Protein AF-A0A7X0GW29-F1 (afdb_monomer)

Structure (mmCIF, N/CA/C/O backbone):
data_AF-A0A7X0GW29-F1
#
_entry.id   AF-A0A7X0GW29-F1
#
loop_
_atom_site.group_PDB
_atom_site.id
_atom_site.type_symbol
_atom_site.label_atom_id
_atom_site.label_alt_id
_atom_site.label_comp_id
_atom_site.label_asym_id
_atom_site.label_entity_id
_atom_site.label_seq_id
_atom_site.pdbx_PDB_ins_code
_atom_site.Cartn_x
_atom_site.Cartn_y
_atom_site.Cartn_z
_atom_site.occupancy
_atom_site.B_iso_or_equiv
_atom_site.auth_seq_id
_atom_site.auth_comp_id
_atom_site.auth_asym_id
_atom_site.auth_atom_id
_atom_site.pdbx_PDB_model_num
ATOM 1 N N . MET A 1 1 ? 12.034 7.844 -30.783 1.00 36.47 1 MET A N 1
ATOM 2 C CA . MET A 1 1 ? 11.789 7.696 -29.331 1.00 36.47 1 MET A CA 1
ATOM 3 C C . MET A 1 1 ? 10.974 6.433 -29.122 1.00 36.47 1 MET A C 1
ATOM 5 O O . MET A 1 1 ? 9.796 6.404 -29.454 1.00 36.47 1 MET A O 1
ATOM 9 N N . THR A 1 2 ? 11.634 5.361 -28.705 1.00 34.22 2 THR A N 1
ATOM 10 C CA . THR A 1 2 ? 11.074 4.007 -28.682 1.00 34.22 2 THR A CA 1
ATOM 11 C C . THR A 1 2 ? 10.201 3.845 -27.440 1.00 34.22 2 THR A C 1
ATOM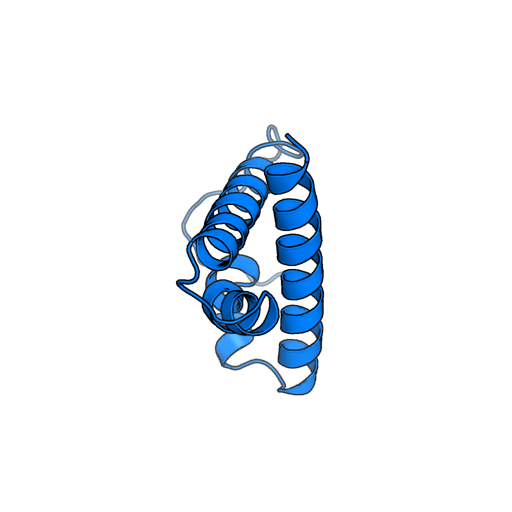 13 O O . THR A 1 2 ? 10.707 3.830 -26.322 1.00 34.22 2 THR A O 1
ATOM 16 N N . ARG A 1 3 ? 8.877 3.791 -27.625 1.00 45.25 3 ARG A N 1
ATOM 17 C CA . ARG A 1 3 ? 7.924 3.454 -26.560 1.00 45.25 3 ARG A CA 1
ATOM 18 C C . ARG A 1 3 ? 8.070 1.963 -26.267 1.00 45.25 3 ARG A C 1
ATOM 20 O O . ARG A 1 3 ? 7.743 1.145 -27.121 1.00 45.25 3 ARG A O 1
ATOM 27 N N . LEU A 1 4 ? 8.602 1.621 -25.097 1.00 41.97 4 LEU A N 1
ATOM 28 C CA . LEU A 1 4 ? 8.650 0.235 -24.636 1.00 41.97 4 LEU A CA 1
ATOM 29 C C . LEU A 1 4 ? 7.211 -0.243 -24.361 1.00 41.97 4 LEU A C 1
ATOM 31 O O . LEU A 1 4 ? 6.466 0.474 -23.686 1.00 41.97 4 LEU A O 1
ATOM 35 N N . PRO A 1 5 ? 6.790 -1.402 -24.896 1.00 38.22 5 PRO A N 1
ATOM 36 C CA . PRO A 1 5 ? 5.475 -1.956 -24.615 1.00 38.22 5 PRO A CA 1
ATOM 37 C C . PRO A 1 5 ? 5.416 -2.416 -23.157 1.00 38.22 5 PRO A C 1
ATOM 39 O O . PRO A 1 5 ? 6.345 -3.038 -22.645 1.00 38.22 5 PRO A O 1
ATOM 42 N N . ILE A 1 6 ? 4.307 -2.108 -22.489 1.00 46.44 6 ILE A N 1
ATOM 43 C CA . ILE A 1 6 ? 3.986 -2.671 -21.180 1.00 46.44 6 ILE A CA 1
ATOM 44 C C . ILE A 1 6 ? 3.674 -4.150 -21.425 1.00 46.44 6 ILE A C 1
ATOM 46 O O . ILE A 1 6 ? 2.635 -4.485 -21.989 1.00 46.44 6 ILE A O 1
ATOM 50 N N . ILE A 1 7 ? 4.616 -5.025 -21.070 1.00 47.16 7 ILE A N 1
ATOM 51 C CA . ILE A 1 7 ? 4.426 -6.476 -21.068 1.00 47.16 7 ILE A CA 1
ATOM 52 C C . ILE A 1 7 ? 3.620 -6.815 -19.815 1.00 47.16 7 ILE A C 1
ATOM 54 O O . ILE A 1 7 ? 4.164 -7.148 -18.770 1.00 47.16 7 ILE A O 1
ATOM 58 N N . ASP A 1 8 ? 2.310 -6.673 -19.932 1.00 47.75 8 ASP A N 1
ATOM 59 C CA . ASP A 1 8 ? 1.347 -7.507 -19.228 1.00 47.75 8 ASP A CA 1
ATOM 60 C C . ASP A 1 8 ? 0.122 -7.558 -20.141 1.00 47.75 8 ASP A C 1
ATOM 62 O O . ASP A 1 8 ? -0.354 -6.511 -20.576 1.00 47.75 8 ASP A O 1
ATOM 66 N N . GLY A 1 9 ? -0.303 -8.756 -20.544 1.00 42.84 9 GLY A N 1
ATOM 67 C CA . GLY A 1 9 ? -1.140 -9.038 -21.723 1.00 42.84 9 GLY A CA 1
ATOM 68 C C . GLY A 1 9 ? -2.584 -8.512 -21.714 1.00 42.84 9 GLY A C 1
ATOM 69 O O . GLY A 1 9 ? -3.480 -9.194 -22.201 1.00 42.84 9 GLY A O 1
ATOM 70 N N . ALA A 1 10 ? -2.842 -7.321 -21.183 1.00 46.72 10 ALA A N 1
ATOM 71 C CA . ALA A 1 10 ? -4.091 -6.599 -21.345 1.00 46.72 10 ALA A CA 1
ATOM 72 C C . ALA A 1 10 ? -3.877 -5.428 -22.311 1.00 46.72 10 ALA A C 1
ATOM 74 O O . ALA A 1 10 ? -3.240 -4.425 -21.986 1.00 46.72 10 ALA A O 1
ATOM 75 N N . THR A 1 11 ? -4.427 -5.565 -23.515 1.00 42.88 11 THR A N 1
ATOM 76 C CA . THR A 1 11 ? -4.457 -4.525 -24.542 1.00 42.88 11 THR A CA 1
ATOM 77 C C . THR A 1 11 ? -5.089 -3.255 -23.969 1.00 42.88 11 THR A C 1
ATOM 79 O O . THR A 1 11 ? -6.211 -3.280 -23.463 1.00 42.88 11 THR A O 1
ATOM 82 N N . PHE A 1 12 ? -4.359 -2.142 -24.023 1.00 45.59 12 PHE A N 1
ATOM 83 C CA . PHE A 1 12 ? -4.865 -0.837 -23.611 1.00 45.59 12 PHE A CA 1
ATOM 84 C C . PHE A 1 12 ? -5.977 -0.395 -24.572 1.00 45.59 12 PHE A C 1
ATOM 86 O O . PHE A 1 12 ? -5.713 -0.140 -25.746 1.00 45.59 12 PHE A O 1
ATOM 93 N N . ASP A 1 13 ? -7.212 -0.326 -24.072 1.00 46.19 13 ASP A N 1
ATOM 94 C CA . ASP A 1 13 ? -8.376 0.145 -24.825 1.00 46.19 13 ASP A CA 1
ATOM 95 C C . ASP A 1 13 ? -8.590 1.656 -24.586 1.00 46.19 13 ASP A C 1
ATOM 97 O O . ASP A 1 13 ? -8.957 2.061 -23.474 1.00 46.19 13 ASP A O 1
ATOM 101 N N . PRO A 1 14 ? -8.381 2.510 -25.604 1.00 47.38 14 PRO A N 1
ATOM 102 C CA . PRO A 1 14 ? -8.525 3.958 -25.484 1.00 47.38 14 PRO A CA 1
ATOM 103 C C . PRO A 1 14 ? -9.977 4.419 -25.261 1.00 47.38 14 PRO A C 1
ATOM 105 O O . PRO A 1 14 ? -10.178 5.541 -24.801 1.00 47.38 14 PRO A O 1
ATOM 108 N N . ALA A 1 15 ? -10.995 3.581 -25.502 1.00 49.72 15 ALA A N 1
ATOM 109 C CA . ALA A 1 15 ? -12.388 3.906 -25.168 1.00 49.72 15 ALA A CA 1
ATOM 110 C C . ALA A 1 15 ? -12.657 3.868 -23.650 1.00 49.72 15 ALA A C 1
ATOM 112 O O . ALA A 1 15 ? -13.634 4.436 -23.161 1.00 49.72 15 ALA A O 1
ATOM 113 N N . LYS A 1 16 ? -11.761 3.233 -22.885 1.00 46.41 16 LYS A N 1
ATOM 114 C CA . LYS A 1 16 ? -11.778 3.166 -21.420 1.00 46.41 16 LYS A CA 1
ATOM 115 C C . LYS A 1 16 ? -10.782 4.130 -20.770 1.00 46.41 16 LYS A C 1
ATOM 117 O O . LYS A 1 16 ? -10.397 3.905 -19.622 1.00 46.41 16 LYS A O 1
ATOM 122 N N . ALA A 1 17 ? -10.393 5.206 -21.456 1.00 45.59 17 ALA A N 1
ATOM 123 C CA . ALA A 1 17 ? -9.397 6.198 -21.025 1.00 45.59 17 ALA A CA 1
ATOM 124 C C . ALA A 1 17 ? -9.742 7.009 -19.746 1.00 45.59 17 ALA A C 1
ATOM 126 O O . ALA A 1 17 ? -9.233 8.107 -19.550 1.00 45.59 17 ALA A O 1
ATOM 127 N N . GLY A 1 18 ? -10.554 6.461 -18.837 1.00 49.34 18 GLY A N 1
ATOM 128 C CA . GLY A 1 18 ? -10.729 6.982 -17.484 1.00 49.34 18 GLY A CA 1
ATOM 129 C C . GLY A 1 18 ? -11.365 6.038 -16.455 1.00 49.34 18 GLY A C 1
ATOM 130 O O . GLY A 1 18 ? -11.862 6.564 -15.468 1.00 49.34 18 GLY A 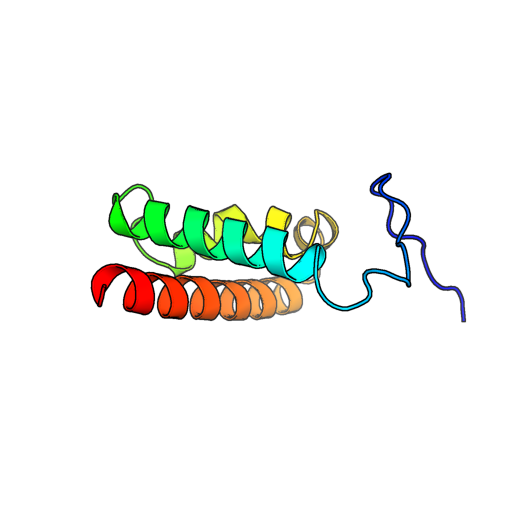O 1
ATOM 131 N N . ARG A 1 19 ? -11.464 4.702 -16.656 1.00 49.59 19 ARG A N 1
ATOM 132 C CA . ARG A 1 19 ? -12.220 3.844 -15.695 1.00 49.59 19 ARG A CA 1
ATOM 133 C C . ARG A 1 19 ? -11.665 2.469 -15.245 1.00 49.59 19 ARG A C 1
ATOM 135 O O . ARG A 1 19 ? -11.954 2.115 -14.114 1.00 49.59 19 ARG A O 1
ATOM 142 N N . PRO A 1 20 ? -10.839 1.685 -15.965 1.00 49.78 20 PRO A N 1
ATOM 143 C CA . PRO A 1 20 ? -10.407 0.367 -15.465 1.00 49.78 20 PRO A CA 1
ATOM 144 C C . PRO A 1 20 ? -9.114 0.409 -14.634 1.00 49.78 20 PRO A C 1
ATOM 146 O O . PRO A 1 20 ? -8.914 -0.431 -13.756 1.00 49.78 20 PRO A O 1
ATOM 149 N N . PHE A 1 21 ? -8.222 1.368 -14.905 1.00 52.88 21 PHE A N 1
ATOM 150 C CA . PHE A 1 21 ? -6.987 1.536 -14.133 1.00 52.88 21 PHE A CA 1
ATOM 151 C C . PHE A 1 21 ? -7.290 2.120 -12.749 1.00 52.88 21 PHE A C 1
ATOM 153 O O . PHE A 1 21 ? -6.782 1.610 -11.756 1.00 52.88 21 PHE A O 1
ATOM 160 N N . ASP A 1 22 ? -8.190 3.105 -12.677 1.00 63.88 22 ASP A N 1
ATOM 161 C CA . ASP A 1 22 ? -8.630 3.708 -11.416 1.00 63.88 22 ASP A CA 1
ATOM 162 C C . ASP A 1 22 ? -9.414 2.734 -10.531 1.00 63.88 22 ASP A C 1
ATOM 164 O O . ASP A 1 22 ? -9.194 2.721 -9.326 1.00 63.88 22 ASP A O 1
ATOM 168 N N . GLU A 1 23 ? -10.262 1.865 -11.093 1.00 70.75 23 GLU A N 1
ATOM 169 C CA . GLU A 1 23 ? -10.975 0.840 -10.312 1.00 70.75 23 GLU A CA 1
ATOM 170 C C . GLU A 1 23 ? -10.025 -0.210 -9.726 1.00 70.75 23 GLU A C 1
ATOM 172 O O . GLU A 1 23 ? -10.120 -0.543 -8.544 1.00 70.75 23 GLU A O 1
ATOM 177 N N . ARG A 1 24 ? -9.062 -0.706 -10.517 1.00 76.31 24 ARG A N 1
ATOM 178 C CA . ARG A 1 24 ? -8.030 -1.632 -10.017 1.00 76.31 24 ARG A CA 1
ATOM 179 C C . ARG A 1 24 ? -7.161 -0.983 -8.947 1.00 76.31 24 ARG A C 1
ATOM 181 O O . ARG A 1 24 ? -6.808 -1.629 -7.964 1.00 76.31 24 ARG A O 1
ATOM 188 N N . LEU A 1 25 ? -6.825 0.287 -9.137 1.00 80.75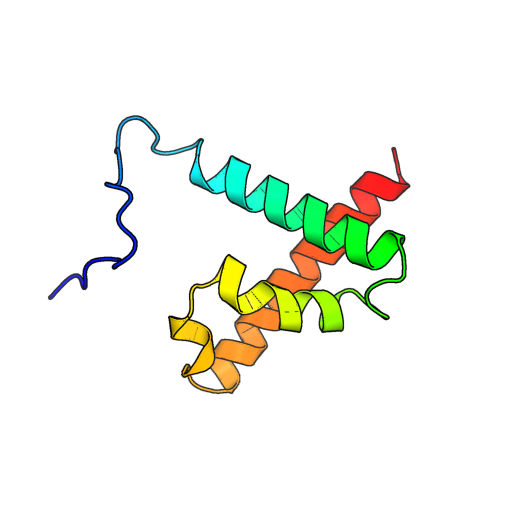 25 LEU A N 1
ATOM 189 C CA . LEU A 1 25 ? -6.020 1.052 -8.199 1.00 80.75 25 LEU A CA 1
ATOM 190 C C . LEU A 1 25 ? -6.788 1.358 -6.907 1.00 80.75 25 LEU A C 1
ATOM 192 O O . LEU A 1 25 ? -6.221 1.232 -5.830 1.00 80.75 25 LEU A O 1
ATOM 196 N N . ALA A 1 26 ? -8.079 1.676 -7.000 1.00 82.81 26 ALA A N 1
ATOM 197 C CA . ALA A 1 26 ? -8.954 1.857 -5.847 1.00 82.81 26 ALA A CA 1
ATOM 198 C C . ALA A 1 26 ? -9.150 0.546 -5.073 1.00 82.81 26 ALA A C 1
ATOM 200 O O . ALA A 1 26 ? -9.097 0.552 -3.847 1.00 82.81 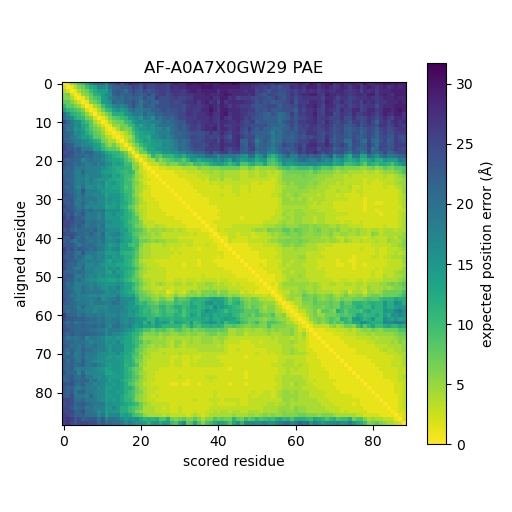26 ALA A O 1
ATOM 201 N N . ALA A 1 27 ? -9.296 -0.585 -5.773 1.00 85.94 27 ALA A N 1
ATOM 202 C CA . ALA A 1 27 ? -9.354 -1.903 -5.146 1.00 85.94 27 ALA A CA 1
ATOM 203 C C . ALA A 1 27 ? -8.042 -2.253 -4.420 1.00 85.94 27 ALA A C 1
ATOM 205 O O . ALA A 1 27 ? -8.086 -2.792 -3.318 1.00 85.94 27 ALA A O 1
ATOM 206 N N . LEU A 1 28 ? -6.885 -1.904 -4.997 1.00 87.88 28 LEU A N 1
ATOM 207 C CA . LEU A 1 28 ? -5.583 -2.034 -4.333 1.00 87.88 28 LEU A CA 1
ATOM 208 C C . LEU A 1 28 ? -5.466 -1.116 -3.111 1.00 87.88 28 LEU A C 1
ATOM 210 O O . LEU A 1 28 ? -4.999 -1.563 -2.065 1.00 87.88 28 LEU A O 1
ATOM 214 N N . ASP A 1 29 ? -5.915 0.139 -3.226 1.00 87.81 29 ASP A N 1
ATOM 215 C CA . ASP A 1 29 ? -5.933 1.089 -2.111 1.00 87.81 29 ASP A CA 1
ATOM 216 C C . ASP A 1 29 ? -6.812 0.549 -0.964 1.00 87.81 29 ASP A C 1
ATOM 218 O O . ASP A 1 29 ? -6.419 0.630 0.199 1.00 87.81 29 ASP A O 1
ATOM 222 N N . ASP A 1 30 ? -7.968 -0.046 -1.282 1.00 90.50 30 ASP A N 1
ATOM 223 C CA . ASP A 1 30 ? -8.868 -0.687 -0.318 1.00 90.50 30 ASP A CA 1
ATOM 224 C C . ASP A 1 30 ? -8.264 -1.937 0.323 1.00 90.50 30 ASP A C 1
ATOM 226 O O . ASP A 1 30 ? -8.309 -2.082 1.545 1.00 90.50 30 ASP A O 1
ATOM 230 N N . GLU A 1 31 ? -7.688 -2.835 -0.476 1.00 92.25 31 GLU A N 1
ATOM 231 C CA . GLU A 1 31 ? -7.043 -4.060 0.002 1.00 92.25 31 GLU A CA 1
ATOM 232 C C . GLU A 1 31 ? -5.901 -3.729 0.972 1.00 92.25 31 GLU A C 1
ATOM 234 O O . GLU A 1 31 ? -5.853 -4.242 2.093 1.00 92.25 31 GLU A O 1
ATOM 239 N N . ALA A 1 32 ? -5.019 -2.809 0.579 1.00 91.38 32 ALA A N 1
ATOM 240 C CA . ALA A 1 32 ? -3.877 -2.408 1.384 1.00 91.38 32 ALA A CA 1
ATOM 241 C C . ALA A 1 32 ? -4.296 -1.635 2.646 1.00 91.38 32 ALA A C 1
ATOM 243 O O . ALA A 1 32 ? -3.762 -1.889 3.727 1.00 91.38 32 ALA A O 1
ATOM 244 N N . ALA A 1 33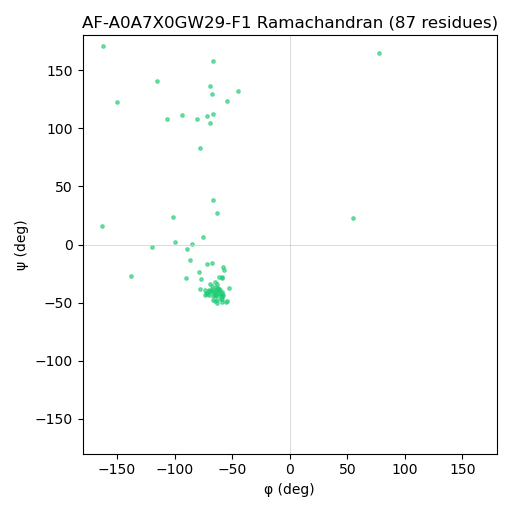 ? -5.281 -0.735 2.551 1.00 91.50 33 ALA A N 1
ATOM 245 C CA . ALA A 1 33 ? -5.809 -0.026 3.715 1.00 91.50 33 ALA A CA 1
ATOM 246 C C . ALA A 1 33 ? -6.475 -0.982 4.714 1.00 91.50 33 ALA A C 1
ATOM 248 O O . ALA A 1 33 ? -6.227 -0.881 5.917 1.00 91.50 33 ALA A O 1
ATOM 249 N N . ARG A 1 34 ? -7.265 -1.951 4.233 1.00 91.44 34 ARG A N 1
ATOM 250 C CA . ARG A 1 34 ? -7.876 -2.986 5.079 1.00 91.44 34 ARG A CA 1
ATOM 251 C C . ARG A 1 34 ? -6.834 -3.868 5.748 1.00 91.44 34 ARG A C 1
ATOM 253 O O . ARG A 1 34 ? -7.003 -4.179 6.919 1.00 91.44 34 ARG A O 1
ATOM 260 N N . ALA A 1 35 ? -5.746 -4.219 5.064 1.00 91.88 35 ALA A N 1
ATOM 261 C CA . ALA A 1 35 ? -4.662 -4.995 5.663 1.00 91.88 35 ALA A CA 1
ATOM 262 C C . ALA A 1 35 ? -3.974 -4.246 6.824 1.00 91.88 35 ALA A C 1
ATOM 264 O O . ALA A 1 35 ? -3.587 -4.862 7.817 1.00 91.88 35 ALA A O 1
ATOM 265 N N . VAL A 1 36 ? -3.866 -2.914 6.746 1.00 91.69 36 VAL A N 1
ATOM 266 C CA . VAL A 1 36 ? -3.390 -2.089 7.872 1.00 91.69 36 VAL A CA 1
ATOM 267 C C . VAL A 1 36 ? -4.426 -2.043 9.001 1.00 91.69 36 VAL A C 1
ATOM 269 O O . VAL A 1 36 ? -4.061 -2.190 10.162 1.00 91.69 36 VAL A O 1
ATOM 272 N N . ILE A 1 37 ? -5.717 -1.876 8.689 1.00 91.00 37 ILE A N 1
ATOM 273 C CA . ILE A 1 37 ? -6.802 -1.858 9.694 1.00 91.00 37 ILE A CA 1
ATOM 274 C C . ILE A 1 37 ? -6.910 -3.205 10.422 1.00 91.00 37 ILE A C 1
ATOM 276 O O . ILE A 1 37 ? -7.098 -3.243 11.634 1.00 91.00 37 ILE A O 1
ATOM 280 N N . ALA A 1 38 ? -6.741 -4.310 9.697 1.00 92.00 38 ALA A N 1
ATOM 281 C CA . ALA A 1 38 ? -6.754 -5.669 10.227 1.00 92.00 38 ALA A CA 1
ATOM 282 C C . ALA A 1 38 ? -5.469 -6.041 10.996 1.00 92.00 38 ALA A C 1
ATOM 284 O O . ALA A 1 38 ? -5.299 -7.204 11.356 1.00 92.00 38 ALA A O 1
ATOM 285 N N . ASN A 1 39 ? -4.551 -5.091 11.222 1.00 90.19 39 ASN A N 1
ATOM 286 C CA . ASN A 1 39 ? -3.239 -5.307 11.843 1.00 90.19 39 ASN A CA 1
ATOM 287 C C . ASN A 1 39 ? -2.380 -6.3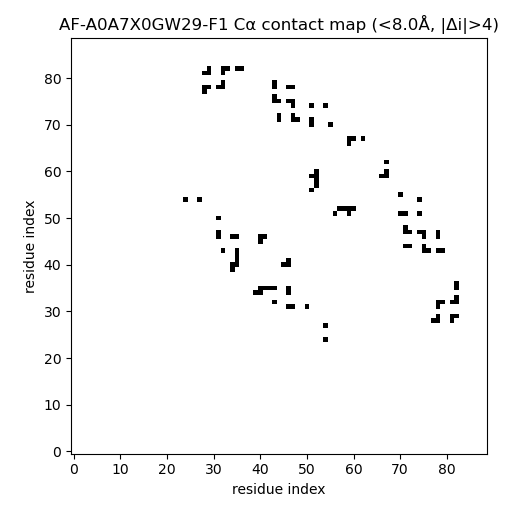88 11.153 1.00 90.19 39 ASN A C 1
ATOM 289 O O . ASN A 1 39 ? -1.471 -6.941 11.767 1.00 90.19 39 ASN A O 1
ATOM 293 N N . THR A 1 40 ? -2.625 -6.686 9.870 1.00 94.00 40 THR A N 1
ATOM 294 C CA . THR A 1 40 ? -1.758 -7.575 9.075 1.00 94.00 40 THR A CA 1
ATOM 295 C C . THR A 1 40 ? -0.395 -6.927 8.829 1.00 94.00 40 THR A C 1
ATOM 297 O O . THR A 1 40 ? 0.631 -7.601 8.850 1.00 94.00 40 THR A O 1
ATOM 300 N N . PHE A 1 41 ? -0.378 -5.605 8.637 1.00 92.25 41 PHE A N 1
ATOM 301 C CA . PHE A 1 41 ? 0.841 -4.803 8.579 1.00 92.25 41 PHE A CA 1
ATOM 302 C C . PHE A 1 41 ? 0.882 -3.824 9.750 1.00 92.25 41 PHE A C 1
ATOM 304 O O . PHE A 1 41 ? -0.126 -3.199 10.072 1.00 92.25 41 PHE A O 1
ATOM 311 N N . ALA A 1 42 ? 2.068 -3.634 10.336 1.00 87.56 42 ALA A N 1
ATOM 312 C CA . ALA A 1 42 ? 2.260 -2.749 11.487 1.00 87.56 42 ALA A CA 1
ATOM 313 C C . ALA A 1 42 ? 1.920 -1.274 11.195 1.00 87.56 42 ALA A C 1
ATOM 315 O O . ALA A 1 42 ? 1.577 -0.522 12.103 1.00 87.56 42 ALA A O 1
ATOM 316 N N . ASN A 1 43 ? 2.058 -0.830 9.941 1.00 89.12 43 ASN A N 1
ATOM 317 C CA . ASN A 1 43 ? 1.754 0.533 9.507 1.00 89.12 43 ASN A CA 1
ATOM 318 C C . ASN A 1 43 ? 1.584 0.612 7.976 1.00 89.12 43 ASN A C 1
ATOM 320 O O . ASN A 1 43 ? 1.908 -0.328 7.243 1.00 89.12 43 ASN A O 1
ATOM 324 N N . SER A 1 44 ? 1.120 1.768 7.488 1.00 88.38 44 SER A N 1
ATOM 325 C CA . SER A 1 44 ? 0.937 2.049 6.055 1.00 88.38 44 SER A CA 1
ATOM 326 C C . SER A 1 44 ? 2.225 1.920 5.240 1.00 88.38 44 SER A C 1
ATOM 328 O O . SER A 1 44 ? 2.169 1.585 4.060 1.00 88.38 44 SER A O 1
ATOM 330 N N . ARG A 1 45 ? 3.391 2.151 5.854 1.00 90.88 45 ARG A N 1
ATOM 331 C CA . ARG A 1 45 ? 4.691 2.057 5.184 1.00 90.88 45 ARG A CA 1
ATOM 332 C C . ARG A 1 45 ? 5.086 0.612 4.887 1.00 90.88 45 ARG A C 1
ATOM 334 O O . ARG A 1 45 ? 5.576 0.335 3.795 1.00 90.88 45 ARG A O 1
ATOM 341 N N . GLU A 1 46 ? 4.869 -0.307 5.825 1.00 90.62 46 GLU A N 1
ATOM 342 C CA . GLU A 1 46 ? 5.102 -1.740 5.609 1.00 90.62 46 GLU A CA 1
ATOM 343 C C . GLU A 1 46 ? 4.131 -2.304 4.567 1.00 90.62 46 GLU A C 1
ATOM 345 O O . GLU A 1 46 ? 4.559 -3.005 3.649 1.00 90.62 46 GLU A O 1
ATOM 350 N N . ALA A 1 47 ? 2.858 -1.899 4.620 1.00 91.25 47 ALA A N 1
ATOM 351 C CA . ALA A 1 47 ? 1.904 -2.221 3.562 1.00 91.25 47 ALA A CA 1
ATOM 352 C C . ALA A 1 47 ? 2.380 -1.674 2.201 1.00 91.25 47 ALA A C 1
ATOM 354 O O . ALA A 1 47 ? 2.444 -2.412 1.222 1.00 91.25 47 ALA A O 1
ATOM 355 N N . ALA A 1 48 ? 2.821 -0.416 2.126 1.00 89.50 48 ALA A N 1
ATOM 356 C CA . ALA A 1 48 ? 3.311 0.171 0.880 1.00 89.50 48 ALA A CA 1
ATOM 357 C C . ALA A 1 48 ? 4.500 -0.594 0.285 1.00 89.50 48 ALA A C 1
ATOM 359 O O . ALA A 1 48 ? 4.519 -0.844 -0.917 1.00 89.50 48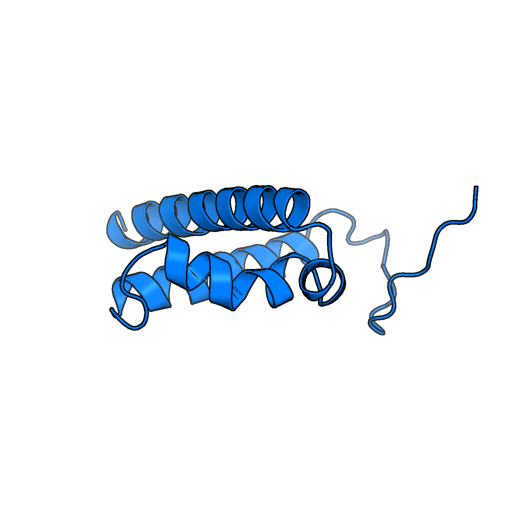 ALA A O 1
ATOM 360 N N . LYS A 1 49 ? 5.468 -1.017 1.108 1.00 89.75 49 LYS A N 1
ATOM 361 C CA . LYS A 1 49 ? 6.599 -1.847 0.656 1.00 89.75 49 LYS A CA 1
ATOM 362 C C . LYS A 1 49 ? 6.143 -3.179 0.066 1.00 89.75 49 LYS A C 1
ATOM 364 O O . LYS A 1 49 ? 6.729 -3.618 -0.919 1.00 89.75 49 LYS A O 1
ATOM 369 N N . HIS A 1 50 ? 5.128 -3.804 0.657 1.00 90.06 50 HIS A N 1
ATOM 370 C CA . HIS A 1 50 ? 4.590 -5.079 0.190 1.00 90.06 50 HIS A CA 1
ATOM 371 C C . HIS A 1 50 ? 3.804 -4.921 -1.120 1.00 90.06 50 HIS A C 1
ATOM 373 O O . HIS A 1 50 ? 3.949 -5.714 -2.046 1.00 90.06 50 HIS A O 1
ATOM 379 N N . PHE A 1 51 ? 2.994 -3.867 -1.232 1.00 87.44 51 PHE A N 1
ATOM 380 C CA . PHE A 1 51 ? 2.134 -3.650 -2.394 1.00 87.44 51 PHE A CA 1
ATOM 381 C C . PHE A 1 51 ? 2.815 -2.900 -3.549 1.00 87.44 51 PHE A C 1
ATOM 383 O O . PHE A 1 51 ? 2.283 -2.924 -4.656 1.00 87.44 51 PHE A O 1
ATOM 390 N N . VAL A 1 52 ? 3.985 -2.272 -3.358 1.00 83.50 52 VAL A N 1
ATOM 391 C CA . VAL A 1 52 ? 4.633 -1.427 -4.387 1.00 83.50 52 VAL A CA 1
ATOM 392 C C . VAL A 1 52 ? 4.804 -2.135 -5.736 1.00 83.50 52 VAL A C 1
ATOM 394 O O . VAL A 1 52 ? 4.569 -1.515 -6.771 1.00 83.50 52 VAL A O 1
ATOM 397 N N . GLY A 1 53 ? 5.112 -3.438 -5.739 1.00 79.31 53 GLY A N 1
ATOM 398 C CA . GLY A 1 53 ? 5.223 -4.234 -6.967 1.00 79.31 53 GLY A CA 1
ATOM 399 C C . GLY A 1 53 ? 3.895 -4.379 -7.720 1.00 79.31 53 GLY A C 1
ATOM 400 O O . GLY A 1 53 ? 3.880 -4.370 -8.947 1.00 79.31 53 GLY A O 1
ATOM 401 N N . ARG A 1 54 ? 2.758 -4.416 -7.009 1.00 82.31 54 ARG A N 1
ATOM 402 C CA . ARG A 1 54 ? 1.409 -4.414 -7.609 1.00 82.31 54 ARG A CA 1
ATOM 403 C C . ARG A 1 54 ? 0.989 -3.023 -8.096 1.00 82.31 54 ARG A C 1
ATOM 405 O O . ARG A 1 54 ? 0.244 -2.930 -9.064 1.00 82.31 54 ARG A O 1
ATOM 412 N N . TYR A 1 55 ? 1.477 -1.953 -7.463 1.00 76.50 55 TYR A N 1
ATOM 413 C CA . TYR A 1 55 ? 1.191 -0.567 -7.866 1.00 76.50 55 TYR A CA 1
ATOM 414 C C . TYR A 1 55 ? 1.999 -0.098 -9.074 1.00 76.50 55 TYR A C 1
ATOM 416 O O . TYR A 1 55 ? 1.511 0.700 -9.871 1.00 76.50 55 TYR A O 1
ATOM 424 N N . ALA A 1 56 ? 3.261 -0.507 -9.155 1.00 71.62 56 ALA A N 1
ATOM 425 C CA . ALA A 1 56 ? 4.225 0.067 -10.087 1.00 71.62 56 ALA A CA 1
ATOM 426 C C . ALA A 1 56 ? 4.793 -0.968 -11.077 1.00 71.62 56 ALA A C 1
ATOM 428 O O . ALA A 1 56 ? 5.560 -0.613 -11.969 1.00 71.62 56 ALA A O 1
ATOM 429 N N . GLY A 1 57 ? 4.384 -2.233 -10.946 1.00 67.88 57 GLY A N 1
ATOM 430 C CA . GLY A 1 57 ? 4.922 -3.359 -11.701 1.00 67.88 57 GLY A CA 1
ATOM 431 C C . GLY A 1 57 ? 6.280 -3.823 -11.165 1.00 67.88 57 GLY A C 1
ATOM 432 O O . GLY A 1 57 ? 6.965 -3.101 -10.435 1.00 67.88 57 GLY A O 1
ATOM 433 N N . ARG A 1 58 ? 6.705 -5.028 -11.573 1.00 65.00 58 ARG A N 1
ATOM 434 C CA . ARG A 1 58 ? 8.016 -5.594 -11.193 1.00 65.00 58 ARG A CA 1
ATOM 435 C C . ARG A 1 58 ? 9.209 -4.724 -11.595 1.00 65.00 58 ARG A C 1
ATOM 437 O O . ARG A 1 58 ? 10.264 -4.837 -10.993 1.00 65.00 58 ARG A O 1
ATOM 444 N N . ALA A 1 59 ? 9.040 -3.805 -12.547 1.00 63.94 59 ALA A N 1
ATOM 445 C CA . ALA A 1 59 ? 10.083 -2.859 -12.945 1.00 63.94 59 ALA A CA 1
ATOM 446 C C . ALA A 1 59 ? 10.613 -1.997 -11.779 1.00 63.94 59 ALA A C 1
ATOM 448 O O . ALA A 1 59 ? 11.731 -1.500 -11.857 1.00 63.94 59 ALA A O 1
ATOM 449 N N . TYR A 1 60 ? 9.841 -1.833 -10.696 1.00 63.75 60 TYR A N 1
ATOM 450 C CA . TYR A 1 60 ? 10.281 -1.130 -9.485 1.00 63.75 60 TYR A CA 1
ATOM 451 C C . TYR A 1 60 ? 10.966 -2.023 -8.438 1.00 63.75 60 TYR A C 1
ATOM 453 O O . TYR A 1 60 ? 11.432 -1.505 -7.420 1.00 63.75 60 TYR A O 1
ATOM 461 N N . GLU A 1 61 ? 11.034 -3.339 -8.660 1.00 62.50 61 GLU A N 1
ATOM 462 C CA . GLU A 1 61 ? 11.813 -4.262 -7.824 1.00 62.50 61 GLU A CA 1
ATOM 463 C C . GLU A 1 61 ? 13.316 -4.099 -8.092 1.00 62.50 61 GLU A C 1
ATOM 465 O O . GLU A 1 61 ? 14.087 -4.036 -7.136 1.00 62.50 61 GLU A O 1
ATOM 470 N N . ASP A 1 62 ? 13.688 -3.903 -9.362 1.00 67.12 62 ASP A N 1
ATOM 471 C CA . ASP A 1 62 ? 15.065 -3.664 -9.828 1.00 67.12 62 ASP A CA 1
ATOM 472 C C . ASP A 1 62 ? 15.378 -2.176 -10.090 1.00 67.12 62 ASP A C 1
ATOM 474 O O . ASP A 1 62 ? 16.468 -1.828 -10.550 1.00 67.12 62 ASP A O 1
ATOM 478 N N . ALA A 1 63 ? 14.419 -1.277 -9.841 1.00 65.44 63 ALA A N 1
ATOM 479 C CA . ALA A 1 63 ? 14.620 0.155 -10.040 1.00 65.44 63 ALA A CA 1
ATOM 480 C C . ALA A 1 63 ? 15.645 0.734 -9.061 1.00 65.44 63 ALA A C 1
ATOM 482 O O . ALA A 1 63 ? 15.844 0.227 -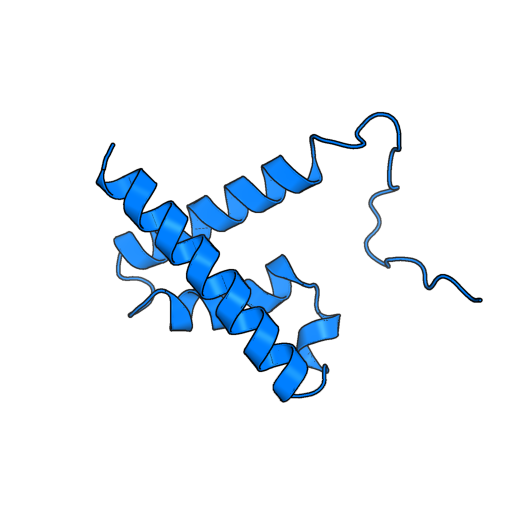7.954 1.00 65.44 63 ALA A O 1
ATOM 483 N N . ASP A 1 64 ? 16.219 1.873 -9.459 1.00 76.38 64 ASP A N 1
ATOM 484 C CA . ASP A 1 64 ? 17.082 2.682 -8.606 1.00 76.38 64 ASP A CA 1
ATOM 485 C C . ASP A 1 64 ? 16.473 2.841 -7.192 1.00 76.38 64 ASP A C 1
ATOM 487 O O . ASP A 1 64 ? 15.273 3.134 -7.055 1.00 76.38 64 ASP A O 1
ATOM 491 N N . PRO A 1 65 ? 17.263 2.631 -6.124 1.00 80.56 65 PRO A N 1
ATOM 492 C CA . PRO A 1 65 ? 16.754 2.623 -4.758 1.00 80.56 65 PRO A CA 1
ATOM 493 C C . PRO A 1 65 ? 16.069 3.936 -4.358 1.00 80.56 65 PRO A C 1
ATOM 495 O O . PRO A 1 65 ? 15.139 3.902 -3.546 1.00 80.56 65 PRO A O 1
ATOM 498 N N . GLU A 1 66 ? 16.456 5.081 -4.927 1.00 81.75 66 GLU A N 1
ATOM 499 C CA . GLU A 1 66 ? 15.781 6.357 -4.683 1.00 81.75 66 GLU A CA 1
ATOM 500 C C . GLU A 1 66 ? 14.427 6.412 -5.395 1.00 81.75 66 GLU A C 1
ATOM 502 O O . GLU A 1 66 ? 13.420 6.773 -4.776 1.00 81.75 66 GLU A O 1
ATOM 507 N N . ALA A 1 67 ? 14.351 5.958 -6.650 1.00 78.69 67 ALA A N 1
ATOM 508 C CA . ALA A 1 67 ? 13.084 5.852 -7.377 1.00 78.69 67 ALA A CA 1
ATOM 509 C C . ALA A 1 67 ? 12.090 4.928 -6.651 1.00 78.69 67 ALA A C 1
ATOM 511 O O . ALA A 1 67 ? 10.905 5.255 -6.503 1.00 78.69 67 ALA A O 1
ATOM 512 N N . ARG A 1 68 ? 12.580 3.806 -6.109 1.00 79.94 68 ARG A N 1
ATOM 513 C CA . ARG A 1 68 ? 11.782 2.885 -5.293 1.00 79.94 68 ARG A CA 1
ATOM 514 C C . ARG A 1 68 ? 11.298 3.537 -3.995 1.00 79.94 68 ARG A C 1
ATOM 516 O O . ARG A 1 68 ? 10.122 3.406 -3.655 1.00 79.94 68 ARG A O 1
ATOM 523 N N . LYS A 1 69 ? 12.153 4.278 -3.279 1.00 84.62 69 LYS A N 1
ATOM 524 C CA . LYS A 1 69 ? 11.759 5.012 -2.058 1.00 84.62 69 LYS A CA 1
ATOM 525 C C . LYS A 1 69 ? 10.680 6.053 -2.336 1.00 84.62 69 LYS A C 1
ATOM 527 O O . LYS A 1 69 ? 9.715 6.137 -1.575 1.00 84.62 69 LYS A O 1
ATOM 532 N N . VAL A 1 70 ? 10.822 6.828 -3.413 1.00 86.06 70 VAL A N 1
ATOM 533 C CA . VAL A 1 70 ? 9.814 7.815 -3.826 1.00 86.06 70 VAL A CA 1
ATOM 534 C C . VAL A 1 70 ? 8.479 7.121 -4.081 1.00 86.06 70 VAL A C 1
ATOM 536 O O . VAL A 1 70 ? 7.452 7.576 -3.574 1.00 86.06 70 VAL A O 1
ATOM 539 N N . LYS A 1 71 ? 8.489 5.977 -4.779 1.00 84.38 71 LYS A N 1
ATOM 540 C CA . LYS A 1 71 ? 7.254 5.246 -5.068 1.00 84.38 71 LYS A CA 1
ATOM 541 C C . LYS A 1 71 ? 6.615 4.626 -3.826 1.00 84.38 71 LYS A C 1
ATOM 543 O O . LYS A 1 71 ? 5.400 4.702 -3.679 1.00 84.38 71 LYS A O 1
ATOM 548 N N . ILE A 1 72 ? 7.409 4.091 -2.899 1.00 88.38 72 ILE A N 1
ATOM 549 C CA . ILE A 1 72 ? 6.902 3.601 -1.607 1.00 88.38 72 ILE A CA 1
ATOM 550 C C . ILE A 1 72 ? 6.211 4.732 -0.836 1.00 88.38 72 ILE A C 1
ATOM 552 O O . ILE A 1 72 ? 5.116 4.518 -0.329 1.00 88.38 72 ILE A O 1
ATOM 556 N N . ARG A 1 73 ? 6.795 5.940 -0.784 1.00 89.38 73 ARG A N 1
ATOM 557 C CA . ARG A 1 73 ? 6.167 7.094 -0.106 1.00 89.38 73 ARG A CA 1
ATOM 558 C C . ARG A 1 73 ? 4.863 7.532 -0.773 1.00 89.38 73 ARG A C 1
ATOM 560 O O . ARG A 1 73 ? 3.947 7.966 -0.082 1.00 89.38 73 ARG A O 1
ATOM 567 N N . ASP A 1 74 ? 4.783 7.458 -2.099 1.00 88.31 74 ASP A N 1
ATOM 568 C CA . ASP A 1 74 ? 3.553 7.743 -2.848 1.00 88.31 74 ASP A CA 1
ATOM 569 C C . ASP A 1 74 ? 2.444 6.743 -2.482 1.00 88.31 74 ASP A C 1
ATOM 571 O O . ASP A 1 74 ? 1.356 7.139 -2.065 1.00 88.31 74 ASP A O 1
ATOM 575 N N . VAL A 1 75 ? 2.753 5.444 -2.530 1.00 87.94 75 VAL A N 1
ATOM 576 C CA . VAL A 1 75 ? 1.818 4.368 -2.162 1.00 87.94 75 VAL A CA 1
ATOM 577 C C . VAL A 1 75 ? 1.407 4.459 -0.688 1.00 87.94 75 VAL A C 1
ATOM 579 O O . VAL A 1 75 ? 0.227 4.342 -0.374 1.00 87.94 75 VAL A O 1
ATOM 582 N N . GLU A 1 76 ? 2.346 4.743 0.215 1.00 93.50 76 GLU A N 1
ATOM 583 C CA . GLU A 1 76 ? 2.084 4.946 1.645 1.00 93.50 76 GLU A CA 1
ATOM 584 C C . GLU A 1 76 ? 1.013 6.017 1.881 1.00 93.50 76 GLU A C 1
ATOM 586 O O . GLU A 1 76 ? 0.039 5.759 2.590 1.00 93.50 76 GLU A O 1
ATOM 591 N N . ARG A 1 77 ? 1.135 7.186 1.234 1.00 91.19 77 ARG A N 1
ATOM 592 C CA . ARG A 1 77 ? 0.135 8.260 1.359 1.00 91.19 77 ARG A CA 1
ATOM 593 C C . ARG A 1 77 ? -1.236 7.837 0.844 1.00 91.19 77 ARG A C 1
ATOM 595 O O . ARG A 1 77 ? -2.246 8.242 1.420 1.00 91.19 77 ARG A O 1
ATOM 602 N N . ARG A 1 78 ? -1.296 7.051 -0.236 1.00 89.94 78 ARG A N 1
ATOM 603 C CA . ARG A 1 78 ? -2.569 6.546 -0.779 1.00 89.94 78 ARG A CA 1
ATOM 604 C C . ARG A 1 78 ? -3.254 5.606 0.206 1.00 89.94 78 ARG A C 1
ATOM 606 O O . ARG A 1 78 ? -4.425 5.814 0.517 1.00 89.94 78 ARG A O 1
ATOM 613 N N . ILE A 1 79 ? -2.506 4.641 0.741 1.00 91.31 79 ILE A N 1
ATOM 614 C CA . ILE A 1 79 ? -2.992 3.684 1.742 1.00 91.31 79 ILE A CA 1
ATOM 615 C C . ILE A 1 79 ? -3.480 4.427 2.984 1.00 91.31 79 ILE A C 1
ATOM 617 O O . ILE A 1 79 ? -4.575 4.161 3.469 1.00 91.31 79 ILE A O 1
ATOM 621 N N . GLU A 1 80 ? -2.706 5.391 3.484 1.00 91.44 80 GLU A N 1
ATOM 622 C CA . GLU A 1 80 ? -3.086 6.171 4.659 1.00 91.44 80 GLU A CA 1
ATOM 623 C C . GLU A 1 80 ? -4.359 6.990 4.420 1.00 91.44 80 GLU A C 1
ATOM 625 O O . GLU A 1 80 ? -5.293 6.919 5.221 1.00 91.44 80 GLU A O 1
ATOM 630 N N . LYS A 1 81 ? -4.441 7.706 3.293 1.00 90.44 81 LYS A N 1
ATOM 631 C CA . LYS A 1 81 ? -5.639 8.465 2.920 1.00 90.44 81 LYS A CA 1
ATOM 632 C C . LYS A 1 81 ? -6.863 7.555 2.820 1.00 90.44 81 LYS A C 1
ATOM 634 O O . LYS A 1 81 ? -7.933 7.917 3.308 1.00 90.44 81 LYS A O 1
ATOM 639 N N . ARG A 1 82 ? -6.719 6.373 2.212 1.00 91.38 82 ARG A N 1
ATOM 640 C CA . ARG A 1 82 ? -7.828 5.426 2.061 1.00 91.38 82 ARG A CA 1
ATOM 641 C C . ARG A 1 82 ? -8.232 4.799 3.391 1.00 91.38 82 ARG A C 1
ATOM 643 O O . ARG A 1 82 ? -9.422 4.723 3.675 1.00 91.38 82 ARG A O 1
ATOM 650 N N . ARG A 1 83 ? -7.266 4.450 4.242 1.00 91.62 83 ARG A N 1
ATOM 651 C CA . ARG A 1 83 ? -7.501 3.981 5.613 1.00 91.62 83 ARG A CA 1
ATOM 652 C C . ARG A 1 83 ? -8.335 4.980 6.408 1.00 91.62 83 ARG A C 1
ATOM 654 O O . ARG A 1 83 ? -9.327 4.590 7.009 1.00 91.62 83 ARG A O 1
ATOM 661 N N . LEU A 1 84 ? -7.960 6.259 6.384 1.00 91.19 84 LEU A N 1
ATOM 662 C CA . LEU A 1 84 ? -8.699 7.314 7.083 1.00 91.19 84 LEU A CA 1
ATOM 663 C C . LEU A 1 84 ? -10.131 7.457 6.555 1.00 91.19 84 LEU A C 1
ATOM 665 O O . LEU A 1 84 ? -11.049 7.633 7.350 1.00 91.19 84 LEU A O 1
ATOM 669 N N . ALA A 1 85 ? -10.336 7.319 5.242 1.00 88.69 85 ALA A N 1
ATOM 670 C CA . ALA A 1 85 ? -11.672 7.334 4.651 1.00 88.69 85 ALA A CA 1
ATOM 671 C C . ALA A 1 85 ? -12.523 6.138 5.120 1.00 88.69 85 ALA A C 1
ATOM 673 O O . ALA A 1 85 ? -13.679 6.326 5.480 1.00 88.69 85 ALA A O 1
ATOM 674 N N . LEU A 1 86 ? -11.947 4.931 5.166 1.00 86.75 86 LEU A N 1
ATOM 675 C CA . LEU A 1 86 ? -12.644 3.710 5.587 1.00 86.75 86 LEU A CA 1
ATOM 676 C C . LEU A 1 86 ? -12.992 3.687 7.080 1.00 86.75 86 LEU A C 1
ATOM 678 O O . LEU A 1 86 ? -14.017 3.131 7.439 1.00 86.75 86 LEU A O 1
ATOM 682 N N . VAL A 1 87 ? -12.152 4.265 7.942 1.00 87.25 87 VAL A N 1
ATOM 683 C CA . VAL A 1 87 ? -12.413 4.339 9.395 1.00 87.25 87 VAL A CA 1
ATOM 684 C C . VAL A 1 87 ? -13.411 5.453 9.739 1.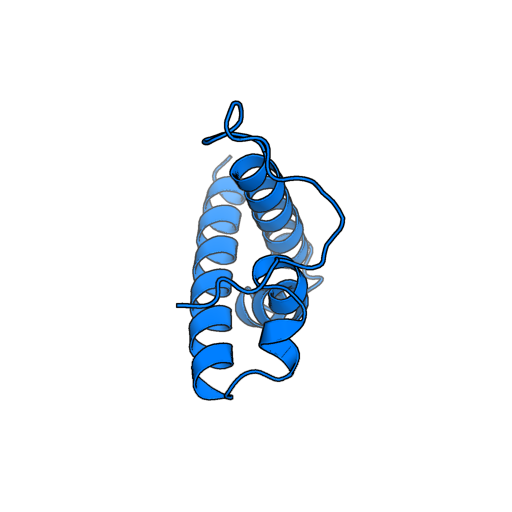00 87.25 87 VAL A C 1
ATOM 686 O O . VAL A 1 87 ? -14.067 5.395 10.772 1.00 87.25 87 VAL A O 1
ATOM 689 N N . SER A 1 88 ? -13.528 6.468 8.880 1.00 80.06 88 SER A N 1
ATOM 690 C CA . SER A 1 88 ? -14.489 7.570 9.046 1.00 80.06 88 SER A CA 1
ATOM 691 C C . SER A 1 88 ? -15.889 7.257 8.495 1.00 80.06 88 SER A C 1
ATOM 693 O O . SER A 1 88 ? -16.745 8.140 8.528 1.00 80.06 88 SER A O 1
ATOM 695 N N . THR A 1 89 ? -16.098 6.057 7.941 1.00 65.69 89 THR A N 1
ATOM 696 C CA . THR A 1 89 ? -17.378 5.590 7.382 1.00 65.69 89 THR A CA 1
ATOM 697 C C . THR A 1 89 ? -18.030 4.613 8.348 1.00 65.69 89 THR A C 1
ATOM 699 O O . THR A 1 89 ? -19.258 4.726 8.546 1.00 65.69 89 THR A O 1
#

Nearest PDB structures (foldseek):
  2cpt-assembly1_A  TM=3.282E-01  e=3.302E+00  Homo sapiens

Solvent-accessible surface area (backbone atoms only — not comparable to full-atom values): 5227 Å² total; per-residue (Å²): 135,87,79,77,78,79,91,58,99,67,83,86,57,76,92,50,78,84,52,64,68,59,50,54,48,49,50,49,30,50,53,45,17,47,35,36,74,69,61,76,25,97,38,45,59,59,37,15,63,69,44,39,46,80,75,64,36,67,71,48,74,79,38,59,69,65,63,36,50,53,49,30,55,53,44,17,52,47,22,46,54,43,32,55,54,64,74,73,106

Secondary structure (DSSP, 8-state):
-------SS----GGGTTSHHHHHHHHHHHHHHHHHHTTSSSSHHHHHHHHHHHHH-GGGTSS-HHHHHHHHHHHHHHHHHHHHHHHT-

Mean predicted aligned error: 10.3 Å

Radius of gyration: 14.6 Å; Cα contacts (8 Å, |Δi|>4): 61; chains: 1; bounding box: 34×18×41 Å

Foldseek 3Di:
DDDDDDPDPDDDDVVPVDPDLVVQVVVLLVVLLVCVVVVVDVALLRSLLVCLCVVPNCCLVPDDPVVVVVSSVVSSVSNVVSNVVVVVD

pLDDT: mean 74.93, std 18.37, range [34.22, 94.0]

Sequence (89 aa):
MTRLPIIDGATFDPAKAGRPFDERLAALDDEAARAVIANTFANSREAAKHFVGRYAGRAYEDADPEARKVKIRDVERRIEKRRLALVST